Protein AF-A0A7C7R1S6-F1 (afdb_monomer_lite)

Sequence (90 aa):
MWQTHRSCNRPEIAKRLKRADDPLLSVVAMIENERPCLGIVLQRHVVGKTITRAKRALIQDHIDRCRDAARASSRATSRPFFSARSVIET

pLDDT: mean 78.09, std 20.53, range [34.84, 97.0]

Structure (mmCIF, N/CA/C/O backbone):
data_AF-A0A7C7R1S6-F1
#
_entry.id   AF-A0A7C7R1S6-F1
#
loop_
_atom_site.group_PDB
_atom_site.id
_atom_site.type_symbol
_atom_site.label_atom_id
_atom_site.label_alt_id
_atom_site.label_comp_id
_atom_site.label_asym_id
_atom_site.label_entity_id
_atom_site.label_seq_id
_atom_site.pdbx_PDB_ins_code
_atom_site.Cartn_x
_atom_site.Cartn_y
_atom_site.Cartn_z
_atom_site.occupancy
_atom_site.B_iso_or_equiv
_atom_site.auth_seq_id
_atom_site.auth_comp_id
_atom_site.auth_asym_id
_atom_site.auth_atom_id
_atom_site.pdbx_PDB_model_num
ATOM 1 N N . MET A 1 1 ? 5.810 15.291 -19.190 1.00 34.84 1 MET A N 1
ATOM 2 C CA . MET A 1 1 ? 5.777 14.363 -20.343 1.00 34.84 1 MET A CA 1
ATOM 3 C C . MET A 1 1 ? 5.848 12.918 -19.825 1.00 34.84 1 MET A C 1
ATOM 5 O O . MET A 1 1 ? 6.907 12.308 -19.847 1.00 34.84 1 MET A O 1
ATOM 9 N N . TRP A 1 2 ? 4.757 12.367 -19.271 1.00 43.81 2 TRP A N 1
ATOM 10 C CA . TRP A 1 2 ? 4.714 10.952 -18.859 1.00 43.81 2 TRP A CA 1
ATOM 11 C C . TRP A 1 2 ? 4.403 10.091 -20.080 1.00 43.81 2 TRP A C 1
ATOM 13 O O . TRP A 1 2 ? 3.252 9.751 -20.340 1.00 43.81 2 TRP A O 1
ATOM 23 N N . GLN A 1 3 ? 5.438 9.812 -20.873 1.00 52.22 3 GLN A N 1
ATOM 24 C CA . GLN A 1 3 ? 5.327 8.902 -22.008 1.00 52.22 3 GLN A CA 1
ATOM 25 C C . GLN A 1 3 ? 4.832 7.540 -21.507 1.00 52.22 3 GLN A C 1
ATOM 27 O O . GLN A 1 3 ? 5.313 7.017 -20.497 1.00 52.22 3 GLN A O 1
ATOM 32 N N . THR A 1 4 ? 3.841 6.975 -22.192 1.00 51.22 4 THR A N 1
ATOM 33 C CA . THR A 1 4 ? 3.277 5.656 -21.907 1.00 51.22 4 THR A CA 1
ATOM 34 C C . THR A 1 4 ? 4.304 4.572 -22.233 1.00 51.22 4 THR A C 1
ATOM 36 O O . THR A 1 4 ? 4.221 3.895 -23.253 1.00 51.22 4 THR A O 1
ATOM 39 N N . HIS A 1 5 ? 5.260 4.359 -21.323 1.00 52.66 5 HIS A N 1
ATOM 40 C CA . HIS A 1 5 ? 6.107 3.167 -21.298 1.00 52.66 5 HIS A CA 1
ATOM 41 C C . HIS A 1 5 ? 5.240 1.970 -20.900 1.00 52.66 5 HIS A C 1
ATOM 43 O O . HIS A 1 5 ? 5.151 1.559 -19.738 1.00 52.66 5 HIS A O 1
ATOM 49 N N . ARG A 1 6 ? 4.511 1.487 -21.906 1.00 46.84 6 ARG A N 1
ATOM 50 C CA . ARG A 1 6 ? 3.744 0.248 -21.945 1.00 46.84 6 ARG A CA 1
ATOM 51 C C . ARG A 1 6 ? 4.590 -0.843 -21.270 1.00 46.84 6 ARG A C 1
ATOM 53 O O . ARG A 1 6 ? 5.753 -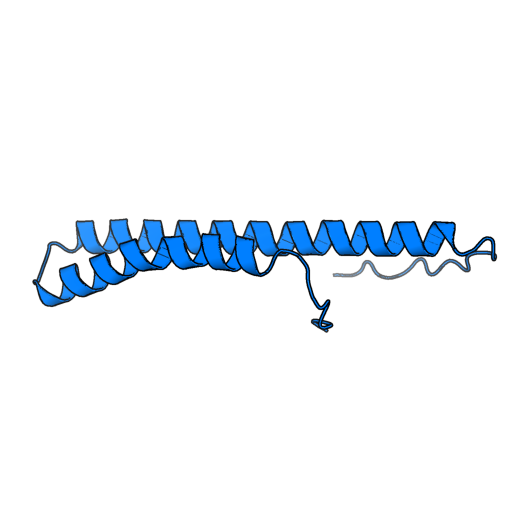1.020 -21.603 1.00 46.84 6 ARG A O 1
ATOM 60 N N . SER A 1 7 ? 4.002 -1.493 -20.268 1.00 52.56 7 SER A N 1
ATOM 61 C CA . SER A 1 7 ? 4.482 -2.722 -19.620 1.00 52.56 7 SER A CA 1
ATOM 62 C C . SER A 1 7 ? 5.850 -2.718 -18.919 1.00 52.56 7 SER A C 1
ATOM 64 O O . SER A 1 7 ? 6.702 -3.527 -19.263 1.00 52.56 7 SER A O 1
ATOM 66 N N . CYS A 1 8 ? 6.030 -1.972 -17.822 1.00 50.19 8 CYS A N 1
ATOM 67 C CA . CYS A 1 8 ? 6.840 -2.565 -16.748 1.00 50.19 8 CYS A CA 1
ATOM 68 C C . CYS A 1 8 ? 6.417 -2.134 -15.341 1.00 50.19 8 CYS A C 1
ATOM 70 O O . CYS A 1 8 ? 6.111 -0.969 -15.089 1.00 50.19 8 CYS A O 1
ATOM 72 N N . ASN A 1 9 ? 6.326 -3.135 -14.467 1.00 61.12 9 ASN A N 1
ATOM 73 C CA . ASN A 1 9 ? 6.065 -3.120 -13.025 1.00 61.12 9 ASN A CA 1
ATOM 74 C C . ASN A 1 9 ? 4.799 -2.430 -12.466 1.00 61.12 9 ASN A C 1
ATOM 76 O O . ASN A 1 9 ? 4.562 -2.408 -11.256 1.00 61.12 9 ASN A O 1
ATOM 80 N N . ARG A 1 10 ? 3.900 -1.975 -13.346 1.00 69.25 10 ARG A N 1
ATOM 81 C CA . ARG A 1 10 ? 2.533 -1.537 -13.006 1.00 69.25 10 ARG A CA 1
ATOM 82 C C . ARG A 1 10 ? 1.778 -2.487 -12.056 1.00 69.25 10 ARG A C 1
ATOM 84 O O . ARG A 1 10 ? 1.176 -1.975 -11.113 1.00 69.25 10 ARG A O 1
ATOM 91 N N . PRO A 1 11 ? 1.813 -3.828 -12.227 1.00 81.56 11 PRO A N 1
ATOM 92 C CA . PRO A 1 11 ? 1.122 -4.726 -11.302 1.00 81.56 11 PRO A CA 1
ATOM 93 C C . PRO A 1 11 ? 1.743 -4.742 -9.901 1.00 81.56 11 PRO A C 1
ATOM 95 O O . PRO A 1 11 ? 1.013 -4.891 -8.928 1.00 81.56 11 PRO A O 1
ATOM 98 N N . GLU A 1 12 ? 3.057 -4.561 -9.754 1.00 85.12 12 GLU A N 1
ATOM 99 C CA . GLU A 1 12 ? 3.698 -4.553 -8.436 1.00 85.12 12 GLU A CA 1
ATOM 100 C C . GLU A 1 12 ? 3.447 -3.236 -7.691 1.00 85.12 12 GLU A C 1
ATOM 102 O O . GLU A 1 12 ? 3.131 -3.244 -6.502 1.00 85.12 12 GLU A O 1
ATOM 107 N N . ILE A 1 13 ? 3.503 -2.097 -8.391 1.00 86.25 13 ILE A N 1
ATOM 108 C CA . ILE A 1 13 ? 3.109 -0.806 -7.811 1.00 86.25 13 ILE A CA 1
ATOM 109 C C . ILE A 1 13 ? 1.621 -0.809 -7.445 1.00 86.25 13 ILE A C 1
ATOM 111 O O . ILE A 1 13 ? 1.272 -0.384 -6.345 1.00 86.25 13 ILE A O 1
ATOM 115 N N . ALA A 1 14 ? 0.755 -1.363 -8.300 1.00 89.06 14 ALA A N 1
ATOM 116 C CA . ALA A 1 14 ? -0.658 -1.544 -7.978 1.00 89.06 14 ALA A CA 1
ATOM 117 C C . ALA A 1 14 ? -0.845 -2.435 -6.739 1.00 89.06 14 ALA A C 1
ATOM 119 O O . ALA A 1 14 ? -1.587 -2.063 -5.837 1.00 89.06 14 ALA A O 1
ATOM 120 N N . LYS A 1 15 ? -0.123 -3.561 -6.631 1.00 90.50 15 LYS A N 1
ATOM 121 C CA . LYS A 1 15 ? -0.130 -4.410 -5.425 1.00 90.50 15 LYS A CA 1
ATOM 122 C C . LYS A 1 15 ? 0.307 -3.647 -4.175 1.00 90.50 15 LYS A C 1
ATOM 124 O O . LYS A 1 15 ? -0.267 -3.861 -3.116 1.00 90.50 15 LYS A O 1
ATOM 129 N N . ARG A 1 16 ? 1.316 -2.774 -4.267 1.00 89.00 16 ARG A N 1
ATOM 130 C CA . ARG A 1 16 ? 1.775 -1.951 -3.133 1.00 89.00 16 ARG A CA 1
ATOM 131 C C . ARG A 1 16 ? 0.741 -0.906 -2.724 1.00 89.00 16 ARG A C 1
ATOM 133 O O . ARG A 1 16 ? 0.547 -0.717 -1.530 1.00 89.00 16 ARG A O 1
ATOM 140 N N . LEU A 1 17 ? 0.085 -0.263 -3.690 1.00 91.44 17 LEU A N 1
ATOM 141 C CA . LEU A 1 17 ? -0.991 0.695 -3.429 1.00 91.44 17 LEU A CA 1
ATOM 142 C C . LEU A 1 17 ? -2.202 0.018 -2.784 1.00 91.44 17 LEU A C 1
ATOM 144 O O . LEU A 1 17 ? -2.686 0.528 -1.785 1.00 91.44 17 LEU A O 1
ATOM 148 N N . LYS A 1 18 ? -2.596 -1.172 -3.257 1.00 93.69 18 LYS A N 1
ATOM 149 C CA . LYS A 1 18 ? -3.693 -1.962 -2.670 1.00 93.69 18 LYS A CA 1
ATOM 150 C C . LYS A 1 18 ? -3.488 -2.321 -1.196 1.00 93.69 18 LYS A C 1
ATOM 152 O O . LYS A 1 18 ? -4.449 -2.552 -0.484 1.00 93.69 18 LYS A O 1
ATOM 157 N N . ARG A 1 19 ? -2.250 -2.321 -0.685 1.00 92.06 19 ARG A N 1
ATOM 158 C CA . ARG A 1 19 ? -1.994 -2.504 0.761 1.00 92.06 19 ARG A CA 1
ATOM 159 C C . ARG A 1 19 ? -2.479 -1.326 1.612 1.00 92.06 19 ARG A C 1
ATOM 161 O O . ARG A 1 19 ? -2.464 -1.423 2.834 1.00 92.06 19 ARG A O 1
ATOM 168 N N . ALA A 1 20 ? -2.817 -0.195 0.994 1.00 94.62 20 ALA A N 1
ATOM 169 C CA . ALA A 1 20 ? -3.456 0.923 1.672 1.00 94.62 20 ALA A CA 1
ATOM 170 C C . ALA A 1 20 ? -4.978 0.742 1.775 1.00 94.62 20 ALA A C 1
ATOM 172 O O . ALA A 1 20 ? -5.583 1.460 2.567 1.00 94.62 20 ALA A O 1
ATOM 173 N N . ASP A 1 21 ? -5.569 -0.212 1.045 1.00 94.38 21 ASP A N 1
ATOM 174 C CA . ASP A 1 21 ? -7.016 -0.431 1.022 1.00 94.38 21 ASP A CA 1
ATOM 175 C C . ASP A 1 21 ? -7.507 -0.922 2.390 1.00 94.38 21 ASP A C 1
ATOM 177 O O . ASP A 1 21 ? -8.405 -0.304 2.954 1.00 94.38 21 ASP A O 1
ATOM 181 N N . ASP A 1 22 ? -6.876 -1.943 2.989 1.00 93.06 22 ASP A N 1
ATOM 182 C CA . ASP A 1 22 ? -7.313 -2.460 4.299 1.00 93.06 22 ASP A CA 1
ATOM 183 C C . ASP A 1 22 ? -7.237 -1.400 5.420 1.00 93.06 22 ASP A C 1
ATOM 185 O O . ASP A 1 22 ? -8.227 -1.211 6.133 1.00 93.06 22 ASP A O 1
ATOM 189 N N . PRO A 1 23 ? -6.131 -0.638 5.585 1.00 93.81 23 PRO A N 1
ATOM 190 C CA . PRO A 1 23 ? -6.091 0.459 6.552 1.00 93.81 23 PRO A CA 1
ATOM 191 C C . PRO A 1 23 ? -7.123 1.555 6.264 1.00 93.81 23 PRO A C 1
ATOM 193 O O . PRO A 1 23 ? -7.676 2.130 7.198 1.00 93.81 23 PRO A O 1
ATOM 196 N N . LEU A 1 24 ? -7.399 1.856 4.992 1.00 95.75 24 LEU A N 1
ATOM 197 C CA . LEU A 1 24 ? -8.392 2.861 4.614 1.00 95.75 24 LEU A CA 1
ATOM 198 C C . LEU A 1 24 ? -9.816 2.397 4.952 1.00 95.75 24 LEU A C 1
ATOM 200 O O . LEU A 1 24 ? -10.574 3.164 5.539 1.00 95.75 24 LEU A O 1
ATOM 204 N N . LEU A 1 25 ? -10.158 1.142 4.651 1.00 96.12 25 LEU A N 1
ATOM 205 C CA . LEU A 1 25 ? -11.435 0.533 5.036 1.00 96.12 25 LEU A CA 1
ATOM 206 C C . LEU A 1 25 ? -11.603 0.517 6.559 1.00 96.12 25 LEU A C 1
ATOM 208 O O . LEU A 1 25 ? -12.673 0.840 7.067 1.00 96.12 25 LEU A O 1
ATOM 212 N N . SER A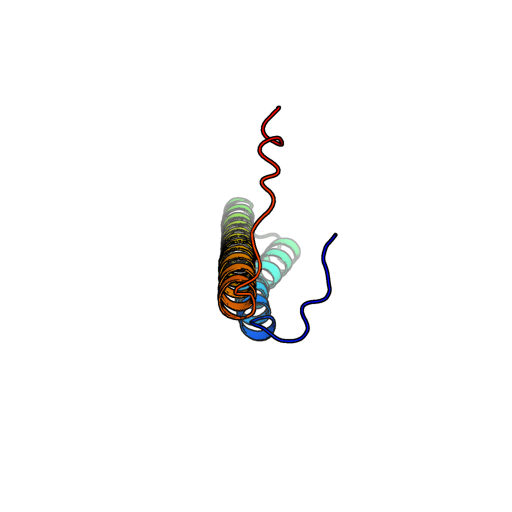 1 26 ? -10.525 0.229 7.292 1.00 95.44 26 SER A N 1
ATOM 213 C CA . SER A 1 26 ? -10.508 0.317 8.753 1.00 95.44 26 SER A CA 1
ATOM 214 C C . SER A 1 26 ? -10.794 1.740 9.244 1.00 95.44 26 SER A C 1
ATOM 216 O O . SER A 1 26 ? -11.620 1.918 10.133 1.00 95.44 26 SER A O 1
ATOM 218 N N . VAL A 1 27 ? -10.197 2.775 8.635 1.00 95.94 27 VAL A N 1
ATOM 219 C CA . VAL A 1 27 ? -10.504 4.181 8.966 1.00 95.94 27 VAL A CA 1
ATOM 220 C C . VAL A 1 27 ? -11.985 4.497 8.763 1.00 95.94 27 VAL A C 1
ATOM 222 O O . VAL A 1 27 ? -12.579 5.120 9.639 1.00 95.94 27 VAL A O 1
ATOM 225 N N . VAL A 1 28 ? -12.574 4.070 7.642 1.00 96.31 28 VAL A N 1
ATOM 226 C CA . VAL A 1 28 ? -14.001 4.295 7.348 1.00 96.31 28 VAL A CA 1
ATOM 227 C C . VAL A 1 28 ? -14.872 3.642 8.419 1.00 96.31 28 VAL A C 1
ATOM 229 O O . VAL A 1 28 ? -15.643 4.338 9.075 1.00 96.31 28 VAL A O 1
ATOM 232 N N . ALA A 1 29 ? -14.654 2.354 8.699 1.00 96.12 29 ALA A N 1
ATOM 233 C CA . ALA A 1 29 ? -15.385 1.645 9.746 1.00 96.12 29 ALA A CA 1
ATOM 234 C C . ALA A 1 29 ? -15.193 2.294 11.128 1.00 96.12 29 ALA A C 1
ATOM 236 O O . ALA A 1 29 ? -16.122 2.355 11.928 1.00 96.12 29 ALA A O 1
ATOM 237 N N . MET A 1 30 ? -13.998 2.806 11.437 1.00 95.38 30 MET A N 1
ATOM 238 C CA . MET A 1 30 ? -13.748 3.494 12.702 1.00 95.38 30 MET A CA 1
ATOM 239 C C . MET A 1 30 ? -14.531 4.801 12.835 1.00 95.38 30 MET A C 1
ATOM 241 O O . MET A 1 30 ? -14.970 5.117 13.937 1.00 95.38 30 MET A O 1
ATOM 245 N N . ILE A 1 31 ? -14.711 5.539 11.740 1.00 95.25 31 ILE A N 1
ATOM 246 C CA . ILE A 1 31 ? -15.525 6.758 11.716 1.00 95.25 31 ILE A CA 1
ATOM 247 C C . ILE A 1 31 ? -17.005 6.407 11.891 1.00 95.25 31 ILE A C 1
ATOM 249 O O . ILE A 1 31 ? -17.668 7.005 12.729 1.00 95.25 31 ILE A O 1
ATOM 253 N N . GLU A 1 32 ? -17.501 5.410 11.155 1.00 96.94 32 GLU A N 1
ATOM 254 C CA . GLU A 1 32 ? -18.905 4.973 11.214 1.00 96.94 32 GLU A CA 1
ATOM 255 C C . GLU A 1 32 ? -19.306 4.427 12.591 1.00 96.94 32 GLU A C 1
ATOM 257 O O . GLU A 1 32 ? -20.450 4.571 13.003 1.00 96.94 32 GLU A O 1
ATOM 262 N N . ASN A 1 33 ? -18.360 3.826 13.317 1.00 96.50 33 ASN A N 1
ATOM 263 C CA . ASN A 1 33 ? -18.576 3.282 14.659 1.00 96.50 33 ASN A CA 1
ATOM 264 C C . ASN A 1 33 ? -18.136 4.243 15.784 1.00 96.50 33 ASN A C 1
ATOM 266 O O . ASN A 1 33 ? -17.879 3.782 16.896 1.00 96.50 33 ASN A O 1
ATOM 270 N N . GLU A 1 34 ? -17.957 5.538 15.491 1.00 93.88 34 GLU A N 1
ATOM 271 C CA . GLU A 1 34 ? -17.590 6.585 16.465 1.00 93.88 34 GLU A CA 1
ATOM 272 C C . GLU A 1 34 ? -16.384 6.215 17.358 1.00 93.88 34 GLU A C 1
ATOM 274 O O . GLU A 1 34 ? -16.324 6.484 18.560 1.00 93.88 34 GLU A O 1
ATOM 279 N N . ARG A 1 35 ? -15.384 5.549 16.770 1.00 92.94 35 ARG A N 1
ATOM 280 C CA . ARG A 1 35 ? -14.204 5.057 17.493 1.00 92.94 35 ARG A CA 1
ATOM 281 C C . ARG A 1 35 ? -13.283 6.215 17.918 1.00 92.94 35 ARG A C 1
ATOM 283 O O . ARG A 1 35 ? -13.268 7.268 17.281 1.00 92.94 35 ARG A O 1
ATOM 290 N N . PRO A 1 36 ? -12.412 6.011 18.929 1.00 91.31 36 PRO A N 1
ATOM 291 C CA . PRO A 1 36 ? -11.514 7.055 19.423 1.00 91.31 36 PRO A CA 1
ATOM 292 C C . PRO A 1 36 ? -10.615 7.669 18.339 1.00 91.31 36 PRO A C 1
ATOM 294 O O . PRO A 1 36 ? -9.934 6.952 17.596 1.00 91.31 36 PRO A O 1
ATOM 297 N N . CYS A 1 37 ? -10.525 9.005 18.332 1.00 92.62 37 CYS A N 1
ATOM 298 C CA . CYS A 1 37 ? -9.774 9.796 17.348 1.00 92.62 37 CYS A CA 1
ATOM 299 C C . CYS A 1 37 ? -8.313 9.352 17.184 1.00 92.62 37 CYS A C 1
ATOM 301 O O . CYS A 1 37 ? -7.776 9.377 16.077 1.00 92.62 37 CYS A O 1
ATOM 303 N N . LEU A 1 38 ? -7.669 8.901 18.267 1.00 95.25 38 LEU A N 1
ATOM 304 C CA . LEU A 1 38 ? -6.281 8.438 18.236 1.00 95.25 38 LEU A CA 1
ATOM 305 C C . LEU A 1 38 ? -6.083 7.266 17.264 1.00 95.25 38 LEU A C 1
ATOM 307 O O . LEU A 1 38 ? -5.131 7.259 16.486 1.00 95.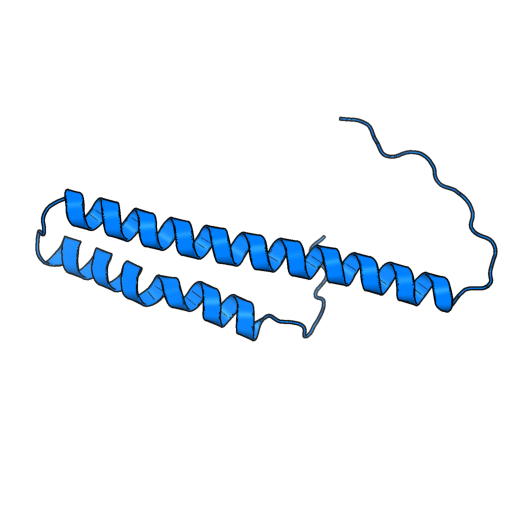25 38 LEU A O 1
ATOM 311 N N . GLY A 1 39 ? -6.995 6.292 17.264 1.00 92.56 39 GLY A N 1
ATOM 312 C CA . GLY A 1 39 ? -6.887 5.135 16.380 1.00 92.56 39 GLY A CA 1
ATOM 313 C C . GLY A 1 39 ? -7.088 5.504 14.906 1.00 92.56 39 GLY A C 1
ATOM 314 O O . GLY A 1 39 ? -6.360 5.008 14.046 1.00 92.56 39 GLY A O 1
ATOM 315 N N . ILE A 1 40 ? -7.989 6.452 14.624 1.00 94.75 40 ILE A N 1
ATOM 316 C CA . ILE A 1 40 ? -8.204 7.005 13.277 1.00 94.75 40 ILE A CA 1
ATOM 317 C C . ILE A 1 40 ? -6.926 7.686 12.769 1.00 94.75 40 ILE A C 1
ATOM 319 O O . ILE A 1 40 ? -6.493 7.439 11.642 1.00 94.75 40 ILE A O 1
ATOM 323 N N . VAL A 1 41 ? -6.285 8.516 13.600 1.00 95.88 41 VAL A N 1
ATOM 324 C CA . VAL A 1 41 ? -5.035 9.210 13.244 1.00 95.88 41 VAL A CA 1
ATOM 325 C C . VAL A 1 41 ? -3.914 8.214 12.946 1.00 95.88 41 VAL A C 1
ATOM 327 O O . VAL A 1 41 ? -3.223 8.351 11.933 1.00 95.88 41 VAL A O 1
ATOM 330 N N . LEU A 1 42 ? -3.759 7.183 13.780 1.00 95.81 42 LEU A N 1
ATOM 331 C CA . LEU A 1 42 ? -2.754 6.140 13.573 1.00 95.81 42 LEU A CA 1
ATOM 332 C C . LEU A 1 42 ? -2.979 5.390 12.255 1.00 95.81 42 LEU A C 1
ATOM 334 O O . LEU A 1 42 ? -2.036 5.220 11.481 1.00 95.81 42 LEU A O 1
ATOM 338 N N . GLN A 1 43 ? -4.218 5.003 11.946 1.00 94.94 43 GLN A N 1
ATOM 339 C CA . GLN A 1 43 ? -4.517 4.324 10.683 1.00 94.94 43 GLN A CA 1
ATOM 340 C C . GLN A 1 43 ? -4.305 5.239 9.468 1.00 94.94 43 GLN A C 1
ATOM 342 O O . GLN A 1 43 ? -3.703 4.818 8.479 1.00 94.94 43 GLN A O 1
ATOM 347 N N . ARG A 1 44 ? -4.661 6.529 9.552 1.00 94.38 44 ARG A N 1
ATOM 348 C CA . ARG A 1 44 ? -4.333 7.507 8.494 1.00 94.38 44 ARG A CA 1
ATOM 349 C C . ARG A 1 44 ? -2.823 7.657 8.289 1.00 94.38 44 ARG A C 1
ATOM 351 O O . ARG A 1 44 ? -2.377 7.771 7.146 1.00 94.38 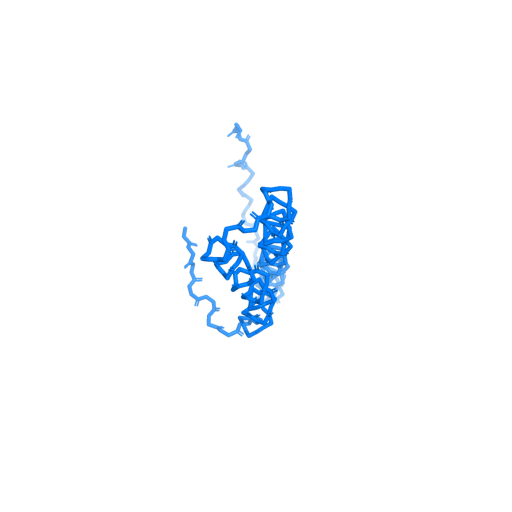44 ARG A O 1
ATOM 358 N N . HIS A 1 45 ? -2.024 7.609 9.357 1.00 96.50 45 HIS A N 1
ATOM 359 C CA . HIS A 1 45 ? -0.563 7.605 9.244 1.00 96.50 45 HIS A CA 1
ATOM 360 C C . HIS A 1 45 ? -0.053 6.358 8.502 1.00 96.50 45 HIS A C 1
ATOM 362 O O . HIS A 1 45 ? 0.814 6.468 7.630 1.00 96.50 45 HIS A O 1
ATOM 368 N N . VAL A 1 46 ? -0.620 5.179 8.788 1.00 96.12 46 VAL A N 1
ATOM 369 C CA . VAL A 1 46 ? -0.301 3.932 8.071 1.00 96.12 46 VAL A CA 1
ATOM 370 C C . VAL A 1 46 ? -0.628 4.057 6.581 1.00 96.12 46 VAL A C 1
ATOM 372 O O . VAL A 1 46 ? 0.237 3.766 5.751 1.00 96.12 46 VAL A O 1
ATOM 375 N N . VAL A 1 47 ? -1.816 4.565 6.230 1.00 97.00 47 VAL A N 1
ATOM 376 C CA . VAL A 1 47 ? -2.213 4.829 4.834 1.00 97.00 47 VAL A CA 1
ATOM 377 C C . VAL A 1 47 ? -1.190 5.738 4.144 1.00 97.00 47 VAL A C 1
ATOM 379 O O . VAL A 1 47 ? -0.635 5.381 3.100 1.00 97.00 47 VAL A O 1
ATOM 382 N N . GLY A 1 48 ? -0.871 6.885 4.750 1.00 96.50 48 GLY A N 1
ATOM 383 C CA . GLY A 1 48 ? 0.079 7.851 4.190 1.00 96.50 48 GLY A CA 1
ATOM 384 C C . GLY A 1 48 ? 1.482 7.269 3.989 1.00 96.50 48 GLY A C 1
ATOM 385 O O . GLY A 1 48 ? 2.123 7.499 2.955 1.00 96.50 48 GLY A O 1
ATOM 386 N N . LYS A 1 49 ? 1.952 6.447 4.934 1.00 96.69 49 LYS A N 1
ATOM 387 C CA . LYS A 1 49 ? 3.232 5.735 4.826 1.00 96.69 49 LYS A CA 1
ATOM 388 C C . LYS A 1 49 ? 3.226 4.732 3.672 1.00 96.69 49 LYS A C 1
ATOM 390 O O . LYS A 1 49 ? 4.211 4.660 2.932 1.00 96.69 49 LYS A O 1
ATOM 395 N N . THR A 1 50 ? 2.137 3.989 3.483 1.00 95.50 50 THR A N 1
ATOM 396 C CA . THR A 1 50 ? 1.991 3.028 2.379 1.00 95.50 50 THR A CA 1
ATOM 397 C C . THR A 1 50 ? 2.015 3.729 1.021 1.00 95.50 50 THR A C 1
ATOM 399 O O . THR A 1 50 ? 2.797 3.340 0.149 1.00 95.50 50 THR A O 1
ATOM 402 N N . ILE A 1 51 ? 1.261 4.821 0.868 1.00 94.75 51 ILE A N 1
ATOM 403 C CA . ILE A 1 51 ? 1.246 5.629 -0.363 1.00 94.75 51 ILE A CA 1
ATOM 404 C C . ILE A 1 51 ? 2.637 6.207 -0.648 1.00 94.75 51 ILE A C 1
ATOM 406 O O . ILE A 1 51 ? 3.139 6.109 -1.768 1.00 94.75 51 ILE A O 1
ATOM 410 N N . THR A 1 52 ? 3.310 6.748 0.370 1.00 96.12 52 THR A N 1
ATOM 411 C CA . THR A 1 52 ? 4.662 7.313 0.225 1.00 96.12 52 THR A CA 1
ATOM 412 C C . THR A 1 52 ? 5.670 6.262 -0.240 1.00 96.12 52 THR A C 1
ATOM 414 O O . THR A 1 52 ? 6.493 6.531 -1.119 1.00 96.12 52 THR A O 1
ATOM 417 N N . ARG A 1 53 ? 5.594 5.043 0.306 1.00 94.31 53 ARG A N 1
ATOM 418 C CA . ARG A 1 53 ? 6.438 3.919 -0.121 1.00 94.31 53 ARG A CA 1
ATOM 419 C C . ARG A 1 53 ? 6.165 3.518 -1.568 1.00 94.31 53 ARG A C 1
ATOM 421 O O . ARG A 1 53 ? 7.117 3.353 -2.328 1.00 94.31 53 ARG A O 1
ATOM 428 N N . ALA A 1 54 ? 4.898 3.406 -1.962 1.00 92.38 54 ALA A N 1
ATOM 429 C CA . ALA A 1 54 ? 4.530 3.097 -3.341 1.00 92.38 54 ALA A CA 1
ATOM 430 C C . ALA A 1 54 ? 5.019 4.182 -4.317 1.00 92.38 54 ALA A C 1
ATOM 432 O O . ALA A 1 54 ? 5.587 3.855 -5.358 1.00 92.38 54 ALA A O 1
ATOM 433 N N . LYS A 1 55 ? 4.892 5.465 -3.945 1.00 92.56 55 LYS A N 1
ATOM 434 C CA . LYS A 1 55 ? 5.406 6.599 -4.728 1.00 92.56 55 LYS A CA 1
ATOM 435 C C . LYS A 1 55 ? 6.917 6.508 -4.933 1.00 92.56 55 LYS A C 1
ATOM 437 O O . LYS A 1 55 ? 7.385 6.634 -6.059 1.00 92.56 55 LYS A O 1
ATOM 442 N N . ARG A 1 56 ? 7.683 6.264 -3.862 1.00 92.88 56 ARG A N 1
ATOM 443 C CA . ARG A 1 56 ? 9.146 6.116 -3.948 1.00 92.88 56 ARG A CA 1
ATOM 444 C C . ARG A 1 56 ? 9.537 4.961 -4.870 1.00 92.88 56 ARG A C 1
ATOM 446 O O . ARG A 1 56 ? 10.417 5.143 -5.701 1.00 92.88 56 ARG A O 1
ATOM 453 N N . ALA A 1 57 ? 8.863 3.816 -4.752 1.00 89.44 57 ALA A N 1
ATOM 454 C CA . ALA A 1 57 ? 9.110 2.670 -5.623 1.00 89.44 57 ALA A CA 1
ATOM 455 C C . ALA A 1 57 ? 8.852 3.008 -7.101 1.00 89.44 57 ALA A C 1
ATOM 457 O O . ALA A 1 57 ? 9.674 2.673 -7.943 1.00 89.44 57 ALA A O 1
ATOM 458 N N . LEU A 1 58 ? 7.763 3.719 -7.412 1.00 88.38 58 LEU A N 1
ATOM 459 C CA . LEU A 1 58 ? 7.444 4.132 -8.783 1.00 88.38 58 LEU A CA 1
ATOM 460 C C . LEU A 1 58 ? 8.483 5.100 -9.364 1.00 88.38 58 LEU A C 1
ATOM 462 O O . LEU A 1 58 ? 8.867 4.959 -10.521 1.00 88.38 58 LEU A O 1
ATOM 466 N N . ILE A 1 59 ? 8.936 6.075 -8.572 1.00 89.06 59 ILE A N 1
ATOM 467 C CA . ILE A 1 59 ? 9.950 7.044 -9.010 1.00 89.06 59 ILE A CA 1
ATOM 468 C C . ILE A 1 59 ? 11.276 6.337 -9.292 1.00 89.06 59 ILE A C 1
ATOM 470 O O . ILE A 1 59 ? 11.860 6.549 -10.351 1.00 89.06 59 ILE A O 1
ATOM 474 N N . GLN A 1 60 ? 11.732 5.486 -8.370 1.00 88.88 60 GLN A N 1
ATOM 475 C CA . GLN A 1 60 ? 12.992 4.762 -8.521 1.00 88.88 60 GLN A CA 1
ATOM 476 C C . GLN A 1 60 ? 12.966 3.857 -9.757 1.00 88.88 60 GLN A C 1
ATOM 478 O O . GLN A 1 60 ? 13.844 3.938 -10.609 1.00 88.88 60 GLN A O 1
ATOM 483 N N . ASP A 1 61 ? 11.896 3.077 -9.900 1.00 85.50 61 ASP A N 1
ATOM 484 C CA . ASP A 1 61 ? 11.694 2.174 -11.028 1.00 85.50 61 ASP A CA 1
ATOM 485 C C . ASP A 1 61 ? 11.620 2.934 -12.373 1.00 85.50 61 ASP A C 1
ATOM 487 O O . ASP A 1 61 ? 12.115 2.451 -13.391 1.00 85.50 61 ASP A O 1
ATOM 491 N N . HIS A 1 62 ? 11.088 4.163 -12.390 1.00 84.50 62 HIS A N 1
ATOM 492 C CA . HIS A 1 62 ? 11.155 5.031 -13.569 1.00 84.50 62 HIS A CA 1
ATOM 493 C C . HIS A 1 62 ? 12.584 5.510 -13.876 1.00 84.50 62 HIS A C 1
ATOM 495 O O . HIS A 1 62 ? 13.007 5.435 -15.029 1.00 84.50 62 HIS A O 1
ATOM 501 N N . ILE A 1 63 ? 13.329 5.984 -12.870 1.00 87.38 63 ILE A N 1
ATOM 502 C CA . ILE A 1 63 ? 14.713 6.465 -13.029 1.00 87.38 63 ILE A CA 1
ATOM 503 C C . ILE A 1 63 ? 15.614 5.357 -13.580 1.00 87.38 63 ILE A C 1
ATOM 505 O O . ILE A 1 63 ? 16.344 5.587 -14.546 1.00 87.38 63 ILE A O 1
ATOM 509 N N . ASP A 1 64 ? 15.540 4.159 -13.001 1.00 86.25 64 ASP A N 1
ATOM 510 C CA . ASP A 1 64 ? 16.362 3.020 -13.414 1.00 86.25 64 ASP A CA 1
ATOM 511 C C . ASP A 1 64 ? 16.082 2.644 -14.873 1.00 86.25 64 ASP A C 1
ATOM 513 O O . ASP A 1 64 ? 17.005 2.477 -15.672 1.00 86.25 64 ASP A O 1
ATOM 517 N N . ARG A 1 65 ? 14.806 2.652 -15.275 1.00 79.62 65 ARG A N 1
ATOM 518 C CA . ARG A 1 65 ? 14.411 2.395 -16.665 1.00 79.62 65 ARG A CA 1
ATOM 519 C C . ARG A 1 65 ? 14.870 3.482 -17.633 1.00 79.62 65 ARG A C 1
ATOM 521 O O . ARG A 1 65 ? 15.336 3.153 -18.722 1.00 79.62 6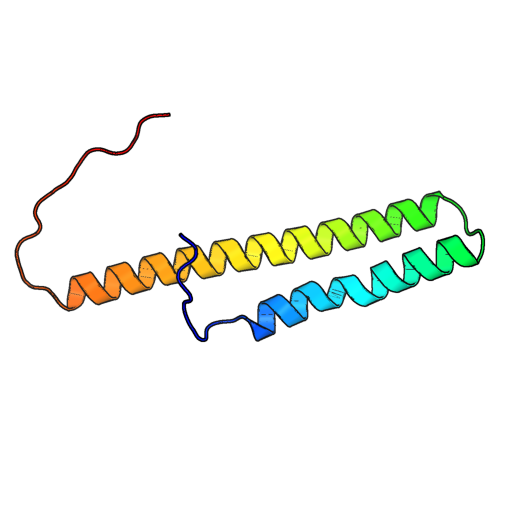5 ARG A O 1
ATOM 528 N N . CYS A 1 66 ? 14.781 4.757 -17.257 1.00 84.19 66 CYS A N 1
ATOM 529 C CA . CYS A 1 66 ? 15.324 5.854 -18.065 1.00 84.19 66 CYS A CA 1
ATOM 530 C C . CYS A 1 66 ? 16.838 5.699 -18.264 1.00 84.19 66 CYS A C 1
ATOM 532 O O . CYS A 1 66 ? 17.346 5.887 -19.372 1.00 84.19 66 CYS A O 1
ATOM 534 N N . ARG A 1 67 ? 17.557 5.295 -17.213 1.00 85.31 67 ARG A N 1
ATOM 535 C CA . ARG A 1 67 ? 19.000 5.044 -17.269 1.00 85.31 67 ARG A CA 1
ATOM 536 C C . ARG A 1 67 ? 19.344 3.865 -18.179 1.00 85.31 67 ARG A C 1
ATOM 538 O O . ARG A 1 67 ? 20.297 3.954 -18.953 1.00 85.31 67 ARG A O 1
ATOM 545 N N . ASP A 1 68 ? 18.585 2.779 -18.112 1.00 82.50 68 ASP A N 1
ATOM 546 C CA . ASP A 1 68 ? 18.821 1.598 -18.943 1.00 82.50 68 ASP A CA 1
ATOM 547 C C . ASP A 1 68 ? 18.456 1.832 -20.410 1.00 82.50 68 ASP A C 1
ATOM 549 O O . ASP A 1 68 ? 19.210 1.423 -21.293 1.00 82.50 68 ASP A O 1
ATOM 553 N N . ALA A 1 69 ? 17.379 2.573 -20.686 1.00 77.94 69 ALA A N 1
ATOM 554 C CA . ALA A 1 69 ? 17.048 3.016 -22.038 1.00 77.94 69 ALA A CA 1
ATOM 555 C C . ALA A 1 69 ? 18.181 3.865 -22.642 1.00 77.94 69 ALA A C 1
ATOM 557 O O . ALA A 1 69 ? 18.615 3.598 -23.763 1.00 77.94 69 ALA A O 1
ATOM 558 N N . ALA A 1 70 ? 18.729 4.817 -21.875 1.00 78.06 70 ALA A N 1
ATOM 559 C CA . ALA A 1 70 ? 19.865 5.635 -22.304 1.00 78.06 70 ALA A CA 1
ATOM 560 C C . ALA A 1 70 ? 21.121 4.787 -22.598 1.00 78.06 70 ALA A C 1
ATOM 562 O O . ALA A 1 70 ? 21.800 4.980 -23.612 1.00 78.06 70 ALA A O 1
ATOM 563 N N . ARG A 1 71 ? 21.409 3.786 -21.754 1.00 80.00 71 ARG A N 1
ATOM 564 C CA . ARG A 1 71 ? 22.508 2.830 -21.975 1.00 80.00 71 ARG A CA 1
ATOM 565 C C . ARG A 1 71 ? 22.292 1.976 -23.224 1.00 80.00 71 ARG A C 1
ATOM 567 O O . ARG A 1 71 ? 23.236 1.781 -23.988 1.00 80.00 71 ARG A O 1
ATOM 574 N N . ALA A 1 72 ? 21.076 1.486 -23.453 1.00 75.19 72 ALA A N 1
ATOM 575 C CA . ALA A 1 72 ? 20.744 0.706 -24.641 1.00 75.19 72 ALA A CA 1
ATOM 576 C C . ALA A 1 72 ? 20.922 1.539 -25.920 1.00 75.19 72 ALA A C 1
ATOM 578 O O . ALA A 1 72 ? 21.559 1.071 -26.863 1.00 75.19 72 ALA A O 1
ATOM 579 N N . SER A 1 73 ? 20.481 2.804 -25.920 1.00 68.12 73 SER A N 1
ATOM 580 C CA . SER A 1 73 ? 20.730 3.716 -27.043 1.00 68.12 73 SER A CA 1
ATOM 581 C C . SER A 1 73 ? 22.218 3.999 -27.263 1.00 68.12 73 SER A C 1
ATOM 583 O O . SER A 1 73 ? 22.670 4.028 -28.403 1.00 68.12 73 SER A O 1
ATOM 585 N N . SER A 1 74 ? 23.025 4.112 -26.200 1.00 60.81 74 SER A N 1
ATOM 586 C CA . SER A 1 74 ? 24.473 4.330 -26.354 1.00 60.81 74 SER A CA 1
ATOM 587 C C . SER A 1 74 ? 25.215 3.140 -26.981 1.00 60.81 74 SER A C 1
ATOM 589 O O . SER A 1 74 ? 26.193 3.350 -27.688 1.00 60.81 74 SER A O 1
ATOM 591 N N . ARG A 1 75 ? 24.737 1.897 -26.803 1.00 56.91 75 ARG A N 1
ATOM 592 C CA . ARG A 1 75 ? 25.325 0.710 -27.461 1.00 56.91 75 ARG A CA 1
ATOM 593 C C . ARG A 1 75 ? 24.883 0.542 -28.913 1.00 56.91 75 ARG A C 1
ATOM 595 O O . ARG A 1 75 ? 25.577 -0.120 -29.673 1.00 56.91 75 ARG A O 1
ATOM 602 N N . ALA A 1 76 ? 23.755 1.139 -29.294 1.00 53.91 76 ALA A N 1
ATOM 603 C CA . ALA A 1 76 ? 23.237 1.100 -30.659 1.00 53.91 76 ALA A CA 1
ATOM 604 C C . ALA A 1 76 ? 23.870 2.156 -31.585 1.00 53.91 76 ALA A C 1
ATOM 606 O O . ALA A 1 76 ? 23.613 2.144 -32.786 1.00 53.91 76 ALA A O 1
ATOM 607 N N . THR A 1 77 ? 24.710 3.055 -31.060 1.00 44.94 77 THR A N 1
ATOM 608 C CA . THR A 1 77 ? 25.326 4.121 -31.860 1.00 44.94 77 THR A CA 1
ATOM 609 C C . THR A 1 77 ? 26.818 4.265 -31.575 1.00 44.94 77 THR A C 1
ATOM 611 O O . THR A 1 77 ? 27.241 5.075 -30.758 1.00 44.94 77 THR A O 1
ATOM 614 N N . SER A 1 78 ? 27.636 3.562 -32.360 1.00 44.69 78 SER A N 1
ATOM 615 C CA . SER A 1 78 ? 28.916 4.100 -32.828 1.00 44.69 78 SER A CA 1
ATOM 616 C C . SER A 1 78 ? 28.652 5.191 -33.879 1.00 44.69 78 SER A C 1
ATOM 618 O O . SER A 1 78 ? 28.903 5.026 -35.067 1.00 44.69 78 SER A O 1
ATOM 620 N N . ARG A 1 79 ? 28.102 6.331 -33.453 1.00 38.81 79 ARG A N 1
ATOM 621 C CA . ARG A 1 79 ? 28.107 7.593 -34.215 1.00 38.81 79 ARG A CA 1
ATOM 622 C C . ARG A 1 79 ? 28.435 8.727 -33.243 1.00 38.8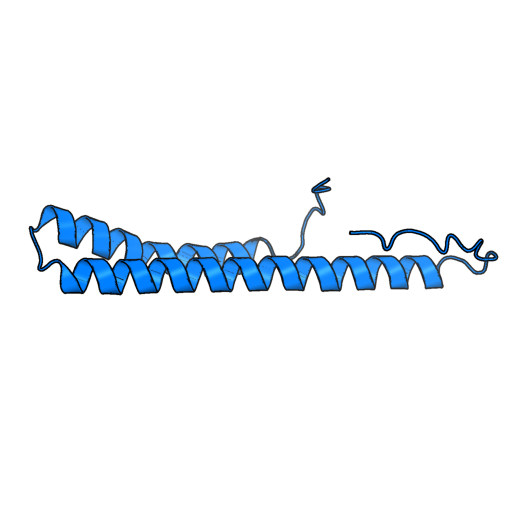1 79 ARG A C 1
ATOM 624 O O . ARG A 1 79 ? 28.010 8.654 -32.091 1.00 38.81 79 ARG A O 1
ATOM 631 N N . PRO A 1 80 ? 29.234 9.724 -33.659 1.00 39.62 80 PRO A N 1
ATOM 632 C CA . PRO A 1 80 ? 29.882 10.634 -32.729 1.00 39.62 80 PRO A CA 1
ATOM 633 C C . PRO A 1 80 ? 28.851 11.516 -32.021 1.00 39.62 80 PRO A C 1
ATOM 635 O O . PRO A 1 80 ? 27.939 12.071 -32.633 1.00 39.62 80 PRO A O 1
ATOM 638 N N . PHE A 1 81 ? 29.017 11.597 -30.706 1.00 42.91 81 PHE A N 1
ATOM 639 C CA . PHE A 1 81 ? 28.213 12.357 -29.762 1.00 42.91 81 PHE A CA 1
ATOM 640 C C . PHE A 1 81 ? 28.500 13.860 -29.906 1.00 42.91 81 PHE A C 1
ATOM 642 O O . PHE A 1 81 ? 29.626 14.293 -29.666 1.00 42.91 81 PHE A O 1
ATOM 649 N N . PHE A 1 82 ? 27.492 14.663 -30.263 1.00 41.59 82 PHE A N 1
ATOM 650 C CA . PHE A 1 82 ? 27.551 16.119 -30.094 1.00 41.59 82 PHE A CA 1
ATOM 651 C C . PHE A 1 82 ? 27.079 16.477 -28.679 1.00 41.59 82 PHE A C 1
ATOM 653 O O . PHE A 1 82 ? 25.957 16.167 -28.281 1.00 41.59 82 PHE A O 1
ATOM 660 N N . SER A 1 83 ? 27.974 17.101 -27.913 1.00 49.84 83 SER A N 1
ATOM 661 C CA . SER A 1 83 ? 27.759 17.535 -26.532 1.00 49.84 83 SER A CA 1
ATOM 662 C C . SER A 1 83 ? 26.791 18.715 -26.463 1.00 49.84 83 SER A C 1
ATOM 664 O O . SER A 1 83 ? 27.055 19.764 -27.045 1.00 49.84 83 SER A O 1
ATOM 666 N N . ALA A 1 84 ? 25.723 18.574 -25.679 1.00 43.59 84 ALA A N 1
ATOM 667 C CA . ALA A 1 84 ? 24.938 19.698 -25.177 1.00 43.59 84 ALA A CA 1
ATOM 668 C C . ALA A 1 84 ? 25.108 19.774 -23.654 1.00 43.59 84 ALA A C 1
ATOM 670 O O . ALA A 1 84 ? 24.254 19.372 -22.865 1.00 43.59 84 ALA A O 1
ATOM 671 N N . ARG A 1 85 ? 26.273 20.274 -23.241 1.00 47.25 85 ARG A N 1
ATOM 672 C CA . ARG A 1 85 ? 26.510 20.782 -21.891 1.00 47.25 85 ARG A CA 1
ATOM 673 C C . ARG A 1 85 ? 25.756 22.105 -21.749 1.00 47.25 85 ARG A C 1
ATOM 675 O O . ARG A 1 85 ? 26.319 23.136 -22.080 1.00 47.25 85 ARG A O 1
ATOM 682 N N . SER A 1 86 ? 24.502 22.067 -21.305 1.00 51.78 86 SER A N 1
ATOM 683 C CA . SER A 1 86 ? 23.828 23.174 -20.602 1.00 51.78 86 SER A CA 1
ATOM 684 C C . SER A 1 86 ? 22.367 22.806 -20.350 1.00 51.78 86 SER A C 1
ATOM 686 O O . SER A 1 86 ? 21.544 23.033 -21.224 1.00 51.78 86 SER A O 1
ATOM 688 N N . VAL A 1 87 ? 22.061 22.219 -19.187 1.00 49.78 87 VAL A N 1
ATOM 689 C CA . VAL A 1 87 ? 20.828 22.510 -18.428 1.00 49.78 87 VAL A CA 1
ATOM 690 C C . VAL A 1 87 ? 21.090 22.141 -16.956 1.00 49.78 87 VAL A C 1
ATOM 692 O O . VAL A 1 87 ? 20.696 21.079 -16.482 1.00 49.78 87 VAL A O 1
ATOM 695 N N . ILE A 1 88 ? 21.821 22.991 -16.236 1.00 44.00 88 ILE A N 1
ATOM 696 C CA . ILE A 1 88 ? 21.676 23.121 -14.780 1.00 44.00 88 ILE A CA 1
ATOM 697 C C . ILE A 1 88 ? 21.572 24.620 -14.530 1.00 44.00 88 ILE A C 1
ATOM 699 O O . ILE A 1 88 ? 22.588 25.303 -14.540 1.00 44.00 88 ILE A O 1
ATOM 703 N N . GLU A 1 89 ? 20.351 25.111 -14.340 1.00 40.25 89 GLU A N 1
ATOM 704 C CA . GLU A 1 89 ? 20.099 26.382 -13.666 1.00 40.25 89 GLU A CA 1
ATOM 705 C C . GLU A 1 89 ? 18.699 26.352 -13.032 1.00 40.25 89 GLU A C 1
ATOM 707 O O . GLU A 1 89 ? 17.703 26.082 -13.708 1.00 40.25 89 GLU A O 1
ATOM 712 N N . THR A 1 90 ? 18.684 26.667 -11.729 1.00 42.16 90 THR A N 1
ATOM 713 C CA . THR A 1 90 ? 17.596 26.696 -10.718 1.00 42.16 90 THR A CA 1
ATOM 714 C C . THR A 1 90 ? 17.185 25.379 -10.058 1.00 42.16 90 THR A C 1
ATOM 716 O O . THR A 1 90 ? 16.405 24.598 -10.645 1.00 42.16 90 THR A O 1
#

Foldseek 3Di:
DPPPPDDDDPVVLVVLLCVLVVLVVVLVVCVVVVHDPVSNVVSVVVSVVSVVVSVVVVVVVVVVVVVVVVVVVVVVDPDDDDDDPDDDDD

Secondary structure (DSSP, 8-state):
------SSSHHHHHHHHHTTHHHHHHHHHHHHTT--HHHHHHHHHHHHHHHHHHHHHHHHHHHHHHHHHHHHHHHT--SPPPP-------

Radius of gyration: 21.02 Å; chains: 1; bounding box: 49×31×54 Å